Protein AF-A0AAV0YDS9-F1 (afdb_monomer_lite)

pLDDT: mean 87.36, std 14.06, range [37.16, 98.19]

Radius of gyration: 15.07 Å; chains: 1; bounding box: 32×37×39 Å

Secondary structure (DSSP, 8-state):
-HHHHHHHSSS-H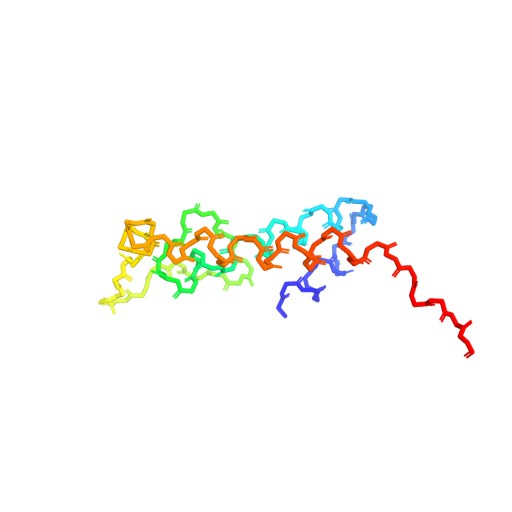HHHHHHHHHHHHHHHHHHTT--TT--TTT---PPTT----HHHHHHTSHHHHHHHHHHHHHHHTTS-----

Sequence (84 aa):
MAIQHRKSLCDSEVNKIKDLKKDIENGPSHLLGQHLNCDSYFCNGSKIGEQNFVPEAVECGLMSEISRIYHRVVEKGKTPFAQK

Structure (mmCIF, N/CA/C/O backbone):
data_AF-A0AAV0YDS9-F1
#
_entry.id   AF-A0AAV0YDS9-F1
#
loop_
_atom_site.group_PDB
_atom_site.id
_atom_site.type_symbol
_atom_site.label_atom_id
_atom_site.label_alt_id
_atom_site.label_comp_id
_atom_site.label_asym_id
_atom_site.label_entity_id
_atom_site.label_seq_id
_atom_site.pdbx_PDB_ins_code
_atom_site.Cartn_x
_atom_site.Cartn_y
_atom_site.Cartn_z
_atom_site.occupancy
_atom_site.B_iso_or_equiv
_atom_site.auth_seq_id
_atom_site.auth_comp_id
_atom_site.auth_asym_id
_atom_site.auth_atom_id
_atom_site.pdbx_PDB_model_num
ATOM 1 N N . MET A 1 1 ? -2.330 3.824 -13.414 1.00 75.88 1 MET A N 1
ATOM 2 C CA . MET A 1 1 ? -1.947 4.553 -12.183 1.00 75.88 1 MET A CA 1
ATOM 3 C C . MET A 1 1 ? -0.532 4.147 -11.751 1.00 75.88 1 MET A C 1
ATOM 5 O O . MET A 1 1 ? 0.384 4.684 -12.351 1.00 75.88 1 MET A O 1
ATOM 9 N N . ALA A 1 2 ? -0.295 3.141 -10.891 1.00 87.00 2 ALA A N 1
ATOM 10 C CA . ALA A 1 2 ? 1.069 2.767 -10.447 1.00 87.00 2 ALA A CA 1
ATOM 11 C C . ALA A 1 2 ? 1.992 2.188 -11.535 1.00 87.00 2 ALA A C 1
ATOM 13 O O . ALA A 1 2 ? 3.073 2.713 -11.771 1.00 87.00 2 ALA A O 1
ATOM 14 N N . ILE A 1 3 ? 1.554 1.172 -12.287 1.00 87.56 3 ILE A N 1
ATOM 15 C CA . ILE A 1 3 ? 2.383 0.555 -13.347 1.00 87.56 3 ILE A CA 1
ATOM 16 C C . ILE A 1 3 ? 2.802 1.582 -14.411 1.00 87.56 3 ILE A C 1
ATOM 18 O O . ILE A 1 3 ? 3.952 1.607 -14.839 1.00 87.56 3 ILE A O 1
ATOM 22 N N . GLN A 1 4 ? 1.871 2.440 -14.838 1.00 91.50 4 GLN A N 1
ATOM 23 C CA . GLN A 1 4 ? 2.156 3.508 -15.802 1.00 91.50 4 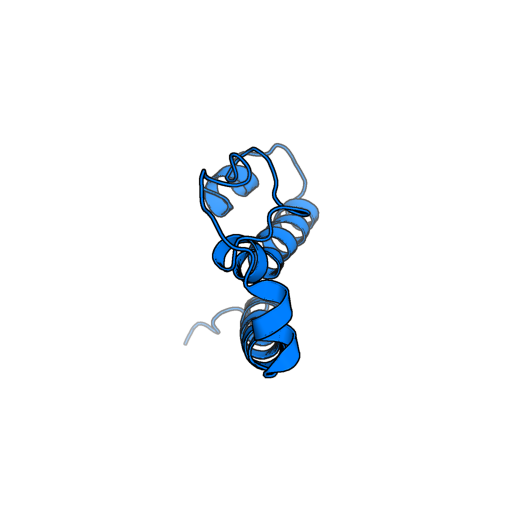GLN A CA 1
ATOM 24 C C . GLN A 1 4 ? 3.127 4.538 -15.218 1.00 91.50 4 GLN A C 1
ATOM 26 O O . GLN A 1 4 ? 4.086 4.898 -15.894 1.00 91.50 4 GLN A O 1
ATOM 31 N N . HIS A 1 5 ? 2.920 4.948 -13.961 1.00 93.50 5 HIS A N 1
ATOM 32 C CA . HIS A 1 5 ? 3.824 5.852 -13.258 1.00 93.50 5 HIS A CA 1
ATOM 33 C C . HIS A 1 5 ? 5.245 5.276 -13.217 1.00 93.50 5 HIS A C 1
ATOM 35 O O . HIS A 1 5 ? 6.162 5.891 -13.755 1.00 93.50 5 HIS A O 1
ATOM 41 N N . ARG A 1 6 ? 5.423 4.047 -12.712 1.00 93.06 6 ARG A N 1
ATOM 42 C CA . ARG A 1 6 ? 6.740 3.395 -12.607 1.00 93.06 6 ARG A CA 1
ATOM 43 C C . ARG A 1 6 ? 7.412 3.208 -13.972 1.00 93.06 6 ARG A C 1
ATOM 45 O O . ARG A 1 6 ? 8.612 3.440 -14.091 1.00 93.06 6 ARG A O 1
ATOM 52 N N . LYS A 1 7 ? 6.653 2.872 -15.025 1.00 92.69 7 LYS A N 1
ATOM 53 C CA . LYS A 1 7 ? 7.178 2.796 -16.403 1.00 92.69 7 LYS A CA 1
ATOM 54 C C . LYS A 1 7 ? 7.664 4.146 -16.938 1.00 92.69 7 LYS A C 1
ATOM 56 O O . LYS A 1 7 ? 8.622 4.165 -17.703 1.00 92.69 7 LYS A O 1
ATOM 61 N N . SER A 1 8 ? 7.018 5.244 -16.545 1.00 93.75 8 SER A N 1
ATOM 62 C CA . SER A 1 8 ? 7.338 6.595 -17.025 1.00 93.75 8 SER A CA 1
ATOM 63 C C . SER A 1 8 ? 8.578 7.222 -16.374 1.00 93.75 8 SER A C 1
ATOM 65 O O . SER A 1 8 ? 9.124 8.181 -16.911 1.00 93.75 8 SER A O 1
ATOM 67 N N . LEU A 1 9 ? 9.042 6.686 -15.238 1.00 93.81 9 LEU A N 1
ATOM 68 C CA . LEU A 1 9 ? 10.207 7.209 -14.525 1.00 93.81 9 LEU A CA 1
ATOM 69 C C . LEU A 1 9 ? 11.513 6.934 -15.287 1.00 93.81 9 LEU A C 1
ATOM 71 O O . LEU A 1 9 ? 11.714 5.855 -15.853 1.00 93.81 9 LEU A O 1
ATOM 75 N N . CYS A 1 10 ? 12.439 7.892 -15.250 1.00 95.25 10 CYS A N 1
ATOM 76 C CA . CYS A 1 10 ? 13.815 7.702 -15.707 1.00 95.25 10 CYS A CA 1
ATOM 77 C C . CYS A 1 10 ? 14.648 7.088 -14.569 1.00 95.25 10 CYS A C 1
ATOM 79 O O . CYS A 1 10 ? 15.384 7.780 -13.875 1.00 95.25 10 CYS A O 1
ATOM 81 N N . ASP A 1 11 ? 14.455 5.792 -14.333 1.00 94.44 11 ASP A N 1
ATOM 82 C CA . ASP A 1 11 ? 15.130 5.021 -13.284 1.00 94.44 11 ASP A CA 1
ATOM 83 C C . ASP A 1 11 ? 15.453 3.607 -13.800 1.00 94.44 11 ASP A C 1
ATOM 85 O O . ASP A 1 11 ? 14.915 3.163 -14.823 1.00 94.44 11 ASP A O 1
ATOM 89 N N . SER A 1 12 ? 16.331 2.896 -13.097 1.00 95.12 12 SER A N 1
ATOM 90 C CA . SER A 1 12 ? 16.677 1.510 -13.392 1.00 95.12 12 SER A CA 1
ATOM 91 C C . SER A 1 12 ? 15.458 0.589 -13.280 1.00 95.12 12 SER A C 1
ATOM 93 O O . SER A 1 12 ? 14.602 0.755 -12.409 1.00 95.12 12 SER A O 1
ATOM 95 N N . GLU A 1 13 ? 15.403 -0.438 -14.130 1.00 91.56 13 GLU A N 1
ATOM 96 C CA . GLU A 1 13 ? 14.356 -1.471 -14.079 1.00 91.56 13 GLU A CA 1
ATOM 97 C C . GLU A 1 13 ? 14.263 -2.125 -12.691 1.00 91.56 13 GLU A C 1
ATOM 99 O O . GLU A 1 13 ? 13.171 -2.379 -12.189 1.00 91.56 13 GLU A O 1
ATOM 104 N N . VAL A 1 14 ? 15.404 -2.337 -12.026 1.00 92.38 14 VAL A N 1
ATOM 105 C CA . VAL A 1 14 ? 15.461 -2.922 -10.678 1.00 92.38 14 VAL A CA 1
ATOM 106 C C . VAL A 1 14 ? 14.747 -2.036 -9.656 1.00 92.38 14 VAL A C 1
ATOM 108 O O . VAL A 1 14 ? 13.944 -2.546 -8.871 1.00 92.38 14 VAL A O 1
ATOM 111 N N . ASN A 1 15 ? 14.992 -0.723 -9.676 1.00 92.81 15 ASN A N 1
ATOM 112 C CA . ASN A 1 15 ? 14.321 0.215 -8.774 1.00 92.81 15 ASN A CA 1
ATOM 113 C C . ASN A 1 15 ? 12.827 0.318 -9.086 1.00 92.81 15 ASN A C 1
ATOM 115 O O . ASN A 1 15 ? 12.008 0.217 -8.176 1.00 92.81 15 ASN A O 1
ATOM 119 N N . LYS A 1 16 ? 12.456 0.394 -10.370 1.00 92.31 16 LYS A N 1
ATOM 120 C CA . LYS A 1 16 ? 11.049 0.404 -10.801 1.00 92.31 16 LYS A CA 1
ATOM 121 C C . LYS A 1 16 ? 10.288 -0.820 -10.306 1.00 92.31 16 LYS A C 1
ATOM 123 O O . LYS A 1 16 ? 9.175 -0.682 -9.806 1.00 92.31 16 LYS A O 1
ATOM 128 N N . ILE A 1 17 ? 10.884 -2.008 -10.420 1.00 89.94 17 ILE A N 1
ATOM 129 C CA . ILE A 1 17 ? 10.301 -3.254 -9.910 1.00 89.94 17 ILE A CA 1
ATOM 130 C C . ILE A 1 17 ? 10.208 -3.205 -8.385 1.00 89.94 17 ILE A C 1
ATOM 132 O O . ILE A 1 17 ? 9.158 -3.524 -7.835 1.00 89.94 17 ILE A O 1
ATOM 136 N N . LYS A 1 18 ? 11.280 -2.801 -7.693 1.00 90.62 18 LYS A N 1
ATOM 137 C CA . LYS A 1 18 ? 11.305 -2.697 -6.228 1.00 90.62 18 LYS A CA 1
ATOM 138 C C . LYS A 1 18 ? 10.204 -1.776 -5.705 1.00 90.62 18 LYS A C 1
ATOM 140 O O . LYS A 1 18 ? 9.517 -2.142 -4.757 1.00 90.62 18 LYS A O 1
ATOM 145 N N . ASP A 1 19 ? 10.018 -0.614 -6.313 1.00 91.81 19 ASP A N 1
ATOM 146 C CA . ASP A 1 19 ? 9.011 0.337 -5.852 1.00 91.81 19 ASP A CA 1
ATOM 147 C C . ASP A 1 19 ? 7.597 -0.064 -6.283 1.00 91.81 19 ASP A C 1
ATOM 149 O O . ASP A 1 19 ? 6.664 0.094 -5.501 1.00 91.81 19 ASP A O 1
ATOM 153 N N . LEU A 1 20 ? 7.436 -0.721 -7.439 1.00 90.62 20 LEU A N 1
ATOM 154 C CA . LEU A 1 20 ? 6.164 -1.350 -7.803 1.00 90.62 20 LEU A CA 1
ATOM 155 C C . LEU A 1 20 ? 5.748 -2.437 -6.800 1.00 90.62 20 LEU A C 1
ATOM 157 O O . LEU A 1 20 ? 4.562 -2.583 -6.509 1.00 90.62 20 LEU A O 1
ATOM 161 N N . LYS A 1 21 ? 6.702 -3.198 -6.246 1.00 89.88 21 LYS A N 1
ATOM 162 C CA . LYS A 1 21 ? 6.403 -4.164 -5.179 1.00 89.88 21 LYS A CA 1
ATOM 163 C C . LYS A 1 21 ? 5.852 -3.474 -3.934 1.00 89.88 21 LYS A C 1
ATOM 165 O O . LYS A 1 21 ? 4.842 -3.931 -3.413 1.00 89.88 21 LYS A O 1
ATOM 170 N N . LYS A 1 22 ? 6.451 -2.357 -3.512 1.00 90.12 22 LYS A N 1
ATOM 171 C CA . LYS A 1 22 ? 5.945 -1.572 -2.374 1.00 90.12 22 LYS A CA 1
ATOM 172 C C . LYS A 1 22 ? 4.535 -1.045 -2.628 1.00 90.12 22 LYS A C 1
ATOM 174 O O . LYS A 1 22 ? 3.698 -1.112 -1.735 1.00 90.12 22 LYS A O 1
ATOM 179 N N . ASP A 1 23 ? 4.256 -0.571 -3.844 1.00 91.12 23 ASP A N 1
ATOM 180 C CA . ASP A 1 23 ? 2.910 -0.116 -4.221 1.00 91.12 23 ASP A CA 1
ATOM 181 C C . ASP A 1 23 ? 1.876 -1.233 -4.043 1.00 91.12 23 ASP A C 1
ATOM 183 O O . ASP A 1 23 ? 0.796 -1.027 -3.490 1.00 91.12 23 ASP A O 1
ATOM 187 N N . ILE A 1 24 ? 2.229 -2.435 -4.505 1.00 89.56 24 ILE A N 1
ATOM 188 C CA . ILE A 1 24 ? 1.401 -3.636 -4.417 1.00 89.56 24 ILE A CA 1
ATOM 189 C C . ILE A 1 24 ? 1.194 -4.048 -2.951 1.00 89.56 24 ILE A C 1
ATOM 191 O O . ILE A 1 24 ? 0.062 -4.309 -2.553 1.00 89.56 24 ILE A O 1
ATOM 195 N N . GLU A 1 25 ? 2.257 -4.066 -2.146 1.00 88.88 25 GLU A N 1
ATOM 196 C CA . GLU A 1 25 ? 2.216 -4.413 -0.717 1.00 88.88 25 GLU A CA 1
ATOM 197 C C . GLU A 1 25 ? 1.408 -3.413 0.119 1.00 88.88 25 GLU A C 1
ATOM 199 O O . GLU A 1 25 ? 0.740 -3.811 1.072 1.00 88.88 25 GLU A O 1
ATOM 204 N N . ASN A 1 26 ? 1.422 -2.127 -0.241 1.00 91.38 26 ASN A N 1
ATOM 205 C CA . ASN A 1 26 ? 0.651 -1.093 0.448 1.00 91.38 26 ASN A CA 1
ATOM 206 C C . ASN A 1 26 ? -0.828 -1.039 0.013 1.00 91.38 26 ASN A C 1
ATOM 208 O O . ASN A 1 26 ? -1.663 -0.471 0.719 1.00 91.38 26 ASN A O 1
ATOM 212 N N . GLY A 1 27 ? -1.175 -1.644 -1.128 1.00 91.62 27 GLY A N 1
ATOM 213 C CA . GLY A 1 27 ? -2.533 -1.648 -1.680 1.00 91.62 27 GLY A CA 1
ATOM 214 C C . GLY A 1 27 ? -3.633 -2.030 -0.674 1.00 91.62 27 GLY A C 1
ATOM 215 O O . GLY A 1 27 ? -4.616 -1.294 -0.574 1.00 91.62 27 GLY A O 1
ATOM 216 N N . PRO A 1 28 ? -3.488 -3.118 0.108 1.00 93.75 28 PRO A N 1
ATOM 217 C CA . PRO A 1 28 ? -4.458 -3.492 1.137 1.00 93.75 28 PRO A CA 1
ATOM 218 C C . PRO A 1 28 ? -4.670 -2.430 2.216 1.00 93.75 28 PRO A C 1
ATOM 220 O O . PRO A 1 28 ? -5.811 -2.118 2.546 1.00 93.75 28 PRO A O 1
ATOM 223 N N . SER A 1 29 ? -3.591 -1.842 2.736 1.00 94.56 29 SER A N 1
ATOM 224 C CA . SER A 1 29 ? -3.676 -0.789 3.752 1.00 94.56 29 SER A CA 1
ATOM 225 C C . SER A 1 29 ? -4.408 0.437 3.209 1.00 94.56 29 SER A C 1
ATOM 227 O O . SER A 1 29 ? -5.313 0.945 3.867 1.00 94.56 29 SER A O 1
ATOM 229 N N . HIS A 1 30 ? -4.092 0.851 1.976 1.00 94.56 30 HIS A N 1
ATOM 230 C CA . HIS A 1 30 ? -4.790 1.944 1.295 1.00 94.56 30 HIS A CA 1
ATOM 231 C C . HIS A 1 30 ? -6.287 1.650 1.117 1.00 94.56 30 HIS A C 1
ATOM 233 O O . HIS A 1 30 ? -7.123 2.509 1.391 1.00 94.56 30 HIS A O 1
ATOM 239 N N . LEU A 1 31 ? -6.632 0.429 0.694 1.00 92.94 31 LEU A N 1
ATOM 240 C CA . LEU A 1 31 ? -8.020 -0.003 0.513 1.00 92.94 31 LEU A CA 1
ATOM 241 C C . LEU A 1 31 ? -8.810 0.012 1.830 1.00 92.94 31 LEU A C 1
ATOM 243 O O . LEU A 1 31 ? -9.992 0.343 1.828 1.00 92.94 31 LEU A O 1
ATOM 247 N N . LEU A 1 32 ? -8.155 -0.330 2.940 1.00 95.88 32 LEU A N 1
ATOM 248 C CA . LEU A 1 32 ? -8.740 -0.341 4.281 1.00 95.88 32 LEU A CA 1
ATOM 249 C C . LEU A 1 32 ? -8.701 1.031 4.975 1.00 95.88 32 LEU A C 1
ATOM 251 O O . LEU A 1 32 ? -9.029 1.117 6.153 1.00 95.88 32 LEU A O 1
ATOM 255 N N . GLY A 1 33 ? -8.318 2.101 4.273 1.00 95.38 33 GLY A N 1
ATOM 256 C CA . GLY A 1 33 ? -8.365 3.472 4.791 1.00 95.38 33 GLY A CA 1
ATOM 257 C C . GLY A 1 33 ? -7.107 3.934 5.537 1.00 95.38 33 GLY A C 1
ATOM 258 O O . GLY A 1 33 ? -7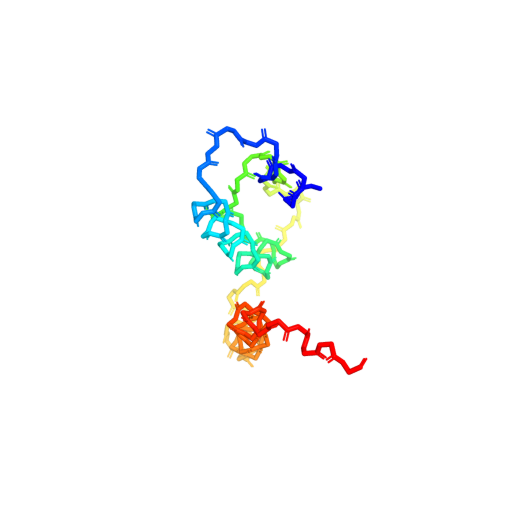.093 5.036 6.087 1.00 95.38 33 GLY A O 1
ATOM 259 N N . GLN A 1 34 ? -6.028 3.144 5.549 1.00 95.94 34 GLN A N 1
ATOM 260 C CA . GLN A 1 34 ? -4.734 3.564 6.090 1.00 95.94 34 GLN A CA 1
ATOM 261 C C . GLN A 1 34 ? -3.825 4.111 4.989 1.00 95.94 34 GLN A C 1
ATOM 263 O O . GLN A 1 34 ? -3.307 3.378 4.147 1.00 95.94 34 GLN A O 1
ATOM 268 N N . HIS A 1 35 ? -3.534 5.408 5.066 1.00 95.00 35 HIS A N 1
ATOM 269 C CA . HIS A 1 35 ? -2.793 6.113 4.014 1.00 95.00 35 HIS A CA 1
ATOM 270 C C . HIS A 1 35 ? -1.340 6.456 4.361 1.00 95.00 35 HIS A C 1
ATOM 272 O O . HIS A 1 35 ? -0.677 7.125 3.577 1.00 95.00 35 HIS A O 1
ATOM 278 N N . LEU A 1 36 ? -0.820 5.974 5.498 1.00 91.62 36 LEU A N 1
ATOM 279 C CA . LEU A 1 36 ? 0.504 6.351 6.025 1.00 91.62 36 LEU A CA 1
ATOM 280 C C . LEU A 1 36 ? 1.676 6.090 5.063 1.00 91.62 36 LEU A C 1
ATOM 282 O O . LEU A 1 36 ? 2.655 6.827 5.099 1.00 91.62 36 LEU A O 1
ATOM 286 N N . ASN A 1 37 ? 1.573 5.070 4.208 1.00 90.62 37 ASN A N 1
ATOM 287 C CA . ASN A 1 37 ? 2.642 4.656 3.292 1.00 90.62 37 ASN A CA 1
ATOM 288 C C . ASN A 1 37 ? 2.279 4.873 1.813 1.00 90.62 37 ASN A C 1
ATOM 290 O O . ASN A 1 37 ? 2.852 4.226 0.937 1.00 90.62 37 ASN A O 1
ATOM 294 N N . CYS A 1 38 ? 1.282 5.712 1.519 1.00 91.88 38 CYS A N 1
ATOM 295 C CA . CYS A 1 38 ? 0.891 5.975 0.137 1.00 91.88 38 CYS A CA 1
ATOM 296 C C . CYS A 1 38 ? 1.746 7.072 -0.503 1.00 91.88 38 CYS A C 1
ATOM 298 O O . CYS A 1 38 ? 2.019 8.093 0.126 1.00 91.88 38 CYS A O 1
ATOM 300 N N . ASP A 1 39 ? 2.067 6.907 -1.787 1.00 91.56 39 ASP A N 1
ATOM 301 C CA . ASP A 1 39 ? 2.665 7.975 -2.587 1.00 91.56 39 ASP A CA 1
ATOM 302 C C . ASP A 1 39 ? 1.579 8.877 -3.205 1.00 91.56 39 ASP A C 1
ATOM 304 O O . ASP A 1 39 ? 0.476 8.442 -3.560 1.00 91.56 39 ASP A O 1
ATOM 308 N N . SER A 1 40 ? 1.926 10.148 -3.411 1.00 90.69 40 SER A N 1
ATOM 309 C CA . SER A 1 40 ? 1.013 11.190 -3.903 1.00 90.69 40 SER A CA 1
ATOM 310 C C . SER A 1 40 ? 0.506 10.974 -5.331 1.00 90.69 40 SER A C 1
ATOM 312 O O . SER A 1 40 ? -0.507 11.548 -5.720 1.00 90.69 40 SER A O 1
ATOM 314 N N . TYR A 1 41 ? 1.173 10.139 -6.133 1.00 89.94 41 TYR A N 1
ATOM 315 C CA . TYR A 1 41 ? 0.766 9.905 -7.520 1.00 89.94 41 TYR A CA 1
ATOM 316 C C . TYR A 1 41 ? -0.526 9.069 -7.638 1.00 89.94 41 TYR A C 1
ATOM 318 O O . TYR A 1 41 ? -1.105 8.992 -8.724 1.00 89.94 41 TYR A O 1
ATOM 326 N N . PHE A 1 42 ? -0.974 8.414 -6.559 1.00 87.81 42 PHE A N 1
ATOM 327 C CA . PHE A 1 42 ? -2.204 7.609 -6.550 1.00 87.81 42 PHE A CA 1
ATOM 328 C C . PHE A 1 42 ? -3.080 7.782 -5.306 1.00 87.81 42 PHE A C 1
ATOM 330 O O . PHE A 1 42 ? -4.212 7.298 -5.308 1.00 87.81 42 PHE A O 1
ATOM 337 N N . CYS A 1 43 ? -2.594 8.459 -4.267 1.00 92.25 43 CYS A N 1
ATOM 338 C CA . CYS A 1 43 ? -3.339 8.703 -3.043 1.00 92.25 43 CYS A CA 1
ATOM 339 C C . CYS A 1 43 ? -3.414 10.200 -2.740 1.00 92.25 43 CYS A C 1
ATOM 341 O O . CYS A 1 43 ? -2.396 10.884 -2.684 1.00 92.25 43 CYS A O 1
ATOM 343 N N . ASN A 1 44 ? -4.631 10.679 -2.478 1.00 91.56 44 ASN A N 1
ATOM 344 C CA . ASN A 1 44 ? -4.904 12.062 -2.077 1.00 91.56 44 ASN A CA 1
ATOM 345 C C . ASN A 1 44 ? -5.108 12.200 -0.555 1.00 91.56 44 ASN A C 1
ATOM 347 O O . ASN A 1 44 ? -5.633 13.208 -0.092 1.00 91.56 44 ASN A O 1
ATOM 351 N N . GLY A 1 45 ? -4.718 11.181 0.216 1.00 91.50 45 GLY A N 1
ATOM 352 C CA . GLY A 1 45 ? -4.957 11.092 1.653 1.00 91.50 45 GLY A CA 1
ATOM 353 C C . GLY A 1 45 ? -6.361 10.602 2.016 1.00 91.50 45 GLY A C 1
ATOM 354 O O . GLY A 1 45 ? -7.130 10.155 1.160 1.00 91.50 45 GLY A O 1
ATOM 355 N N . SER A 1 46 ? -6.665 10.680 3.313 1.00 92.56 46 SER A N 1
ATOM 356 C CA . SER A 1 46 ? -7.936 10.232 3.882 1.00 92.56 46 SER A CA 1
ATOM 357 C C . SER A 1 46 ? -9.120 11.040 3.361 1.00 92.56 46 SER A C 1
ATOM 359 O O . SER A 1 46 ? -9.076 12.271 3.299 1.00 92.56 46 SER A O 1
ATOM 361 N N . LYS A 1 47 ? -10.215 10.349 3.044 1.00 91.56 47 LYS A N 1
ATOM 362 C CA . LYS A 1 47 ? -11.475 10.990 2.639 1.00 91.56 47 LYS A CA 1
ATOM 363 C C . LYS A 1 47 ? -12.316 11.364 3.863 1.00 91.56 47 LYS A C 1
ATOM 365 O O . LYS A 1 47 ? -12.173 10.790 4.940 1.00 91.56 47 LYS A O 1
ATOM 370 N N . ILE A 1 48 ? -13.226 12.325 3.697 1.00 93.44 48 ILE A N 1
ATOM 371 C CA . ILE A 1 48 ? -14.143 12.740 4.770 1.00 93.44 48 ILE A CA 1
ATOM 372 C C . ILE A 1 48 ? -15.013 11.548 5.181 1.00 93.44 48 ILE A C 1
ATOM 374 O O . ILE A 1 48 ? -15.696 10.963 4.343 1.00 93.44 48 ILE A O 1
ATOM 378 N N . GLY A 1 49 ? -14.987 11.209 6.472 1.00 93.25 49 GLY A N 1
ATOM 379 C CA . GLY A 1 49 ? -15.730 10.074 7.026 1.00 93.25 49 GLY A CA 1
ATOM 380 C C . GLY A 1 49 ? -15.131 8.702 6.704 1.00 93.25 49 GLY A C 1
ATOM 381 O O . GLY A 1 49 ? -15.776 7.693 6.971 1.00 93.25 49 GLY A O 1
ATOM 382 N N . GLU A 1 50 ? -13.926 8.638 6.131 1.00 96.06 50 GLU A N 1
ATOM 383 C CA . GLU A 1 50 ? -13.242 7.371 5.879 1.00 96.06 50 GLU A CA 1
ATOM 384 C C . GLU A 1 50 ? -12.716 6.774 7.186 1.00 96.06 50 GLU A C 1
ATOM 386 O O . GLU A 1 50 ? -11.980 7.420 7.934 1.00 96.06 50 GLU A O 1
ATOM 391 N N . GLN A 1 51 ? -13.104 5.530 7.454 1.00 96.56 51 GLN A N 1
ATOM 392 C CA . GLN A 1 5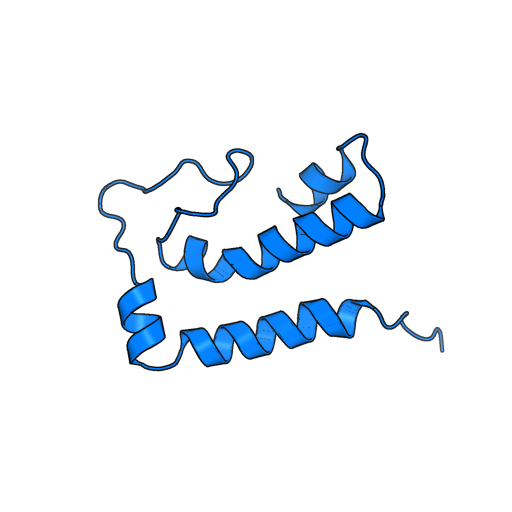1 ? -12.642 4.773 8.608 1.00 96.56 51 GLN A CA 1
ATOM 393 C C . GLN A 1 51 ? -11.415 3.941 8.232 1.00 96.56 51 GLN A C 1
ATOM 395 O O . GLN A 1 51 ? -11.355 3.355 7.151 1.00 96.56 51 GLN A O 1
ATOM 400 N N . ASN A 1 52 ? -10.444 3.885 9.144 1.00 97.25 52 ASN A N 1
ATOM 401 C CA . ASN A 1 52 ? -9.310 2.980 9.034 1.00 97.25 52 ASN A CA 1
ATOM 402 C 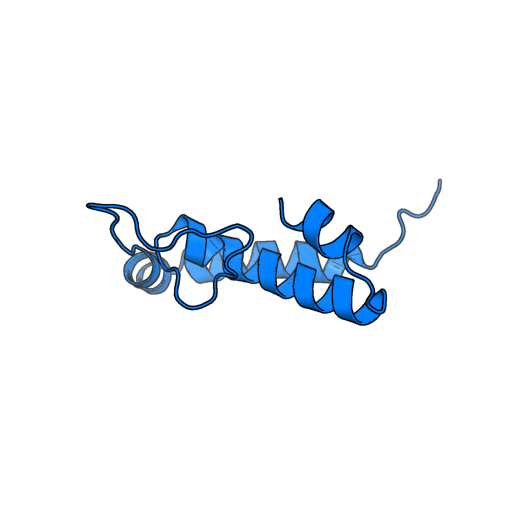C . ASN A 1 52 ? -9.681 1.626 9.650 1.00 97.25 52 ASN A C 1
ATOM 404 O O . ASN A 1 52 ? -9.785 1.536 10.868 1.00 97.25 52 ASN A O 1
ATOM 408 N N . PHE A 1 53 ? -9.841 0.609 8.804 1.00 97.56 53 PHE A N 1
ATOM 409 C CA . PHE A 1 53 ? -10.170 -0.770 9.181 1.00 97.56 53 PHE A CA 1
ATOM 410 C C . PHE A 1 53 ? -8.948 -1.694 9.275 1.00 97.56 53 PHE A C 1
ATOM 412 O O . PHE A 1 53 ? -9.091 -2.906 9.452 1.00 97.56 53 PHE A O 1
ATOM 419 N N . VAL A 1 54 ? -7.729 -1.168 9.100 1.00 96.94 54 VAL A N 1
ATOM 420 C CA . VAL A 1 54 ? -6.512 -1.977 9.253 1.00 96.94 54 VAL A CA 1
ATOM 421 C C . VAL A 1 54 ? -6.408 -2.602 10.650 1.00 96.94 54 VAL A C 1
ATOM 423 O O . VAL A 1 54 ? -6.090 -3.791 10.703 1.00 96.94 54 VAL A O 1
ATOM 426 N N . PRO A 1 55 ? -6.686 -1.894 11.766 1.00 97.81 55 PRO A N 1
ATOM 427 C CA . PRO A 1 55 ? -6.638 -2.499 13.096 1.00 97.81 55 PRO A CA 1
ATOM 428 C C . PRO A 1 55 ? -7.543 -3.731 13.222 1.00 97.81 55 PRO A C 1
ATOM 430 O O . PRO A 1 55 ? -7.081 -4.791 13.636 1.00 97.81 55 PRO A O 1
ATOM 433 N N . GLU A 1 56 ? -8.792 -3.628 12.777 1.00 98.19 56 GLU A N 1
ATOM 434 C CA . GLU A 1 56 ? -9.785 -4.700 12.826 1.00 98.19 56 GLU A CA 1
ATOM 435 C C . GLU A 1 56 ? -9.394 -5.862 11.901 1.00 98.19 56 GLU A C 1
ATOM 437 O O . GLU A 1 56 ? -9.525 -7.034 12.263 1.00 98.19 56 GLU A O 1
ATOM 442 N N . ALA A 1 57 ? -8.854 -5.565 10.714 1.00 97.31 57 ALA A N 1
ATOM 443 C CA . ALA A 1 57 ? -8.363 -6.580 9.783 1.00 97.31 57 ALA A CA 1
ATOM 444 C C . ALA A 1 57 ? -7.127 -7.323 10.319 1.00 97.31 57 ALA A C 1
ATOM 446 O O . ALA A 1 57 ? -6.934 -8.502 10.012 1.00 97.31 57 ALA A O 1
ATOM 447 N N . VAL A 1 58 ? -6.281 -6.652 11.104 1.00 97.38 58 VAL A N 1
ATOM 448 C CA . VAL A 1 58 ? -5.159 -7.280 11.812 1.00 97.38 58 VAL A CA 1
ATOM 449 C C . VAL A 1 58 ? -5.679 -8.151 12.952 1.00 97.38 58 VAL A C 1
ATOM 451 O O . VAL A 1 58 ? -5.274 -9.308 13.049 1.00 97.38 58 VAL A O 1
ATOM 454 N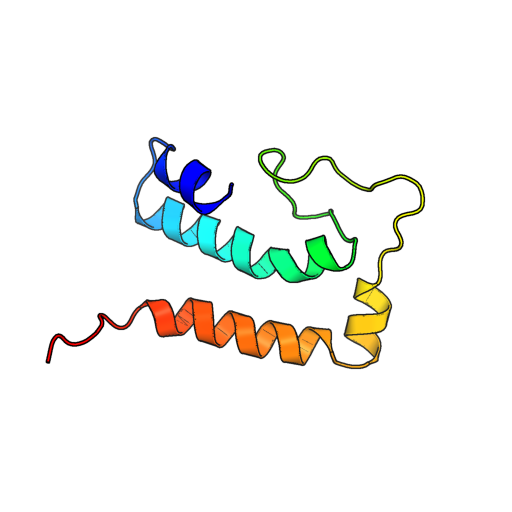 N . GLU A 1 59 ? -6.603 -7.636 13.763 1.00 98.06 59 GLU A N 1
ATOM 455 C CA . GLU A 1 59 ? -7.177 -8.340 14.913 1.00 98.06 59 GLU A CA 1
ATOM 456 C C . GLU A 1 59 ? -7.863 -9.652 14.509 1.00 98.06 59 GLU A C 1
ATOM 458 O O . GLU A 1 59 ? -7.610 -10.694 15.111 1.00 98.06 59 GLU A O 1
ATOM 463 N N . CYS A 1 60 ? -8.672 -9.642 13.445 1.00 97.50 60 CYS A N 1
ATOM 464 C CA . CYS A 1 60 ? -9.347 -10.853 12.968 1.00 97.50 60 CYS A CA 1
ATOM 465 C C . CYS A 1 60 ? -8.470 -11.755 12.076 1.00 97.50 60 CYS A C 1
ATOM 467 O O . CYS A 1 60 ? -8.944 -12.766 11.559 1.00 97.50 60 CYS A O 1
ATOM 469 N N . GLY A 1 61 ? -7.201 -11.398 11.855 1.00 96.88 61 GLY A N 1
ATOM 470 C CA . GLY A 1 61 ? -6.257 -12.169 11.043 1.00 96.88 61 GLY A CA 1
ATOM 471 C C . GLY A 1 61 ? -6.433 -12.032 9.526 1.00 96.88 61 GLY A C 1
ATOM 472 O O . GLY A 1 61 ? -5.595 -12.538 8.775 1.00 96.88 61 GLY A O 1
ATOM 473 N N . LEU A 1 62 ? -7.448 -11.308 9.044 1.00 96.06 62 LEU A N 1
ATOM 474 C CA . LEU A 1 62 ? -7.690 -11.075 7.616 1.00 96.06 62 LEU A CA 1
ATOM 475 C C . LEU A 1 62 ? -6.467 -10.465 6.913 1.00 96.06 62 LEU A C 1
ATOM 477 O O . LEU A 1 62 ? -6.095 -10.896 5.820 1.00 96.06 62 LEU A O 1
ATOM 481 N N . MET A 1 63 ? -5.794 -9.509 7.558 1.00 95.25 63 MET A N 1
ATOM 482 C CA . MET A 1 63 ? -4.615 -8.846 6.995 1.00 95.25 63 MET A CA 1
ATOM 483 C C . MET A 1 63 ? -3.462 -9.829 6.736 1.00 95.25 63 MET A C 1
ATOM 485 O O . MET A 1 63 ? -2.706 -9.670 5.772 1.00 95.25 63 MET A O 1
ATOM 489 N N . SER A 1 64 ? -3.345 -10.882 7.550 1.00 94.00 64 SER A N 1
ATOM 490 C CA . SER A 1 64 ? -2.331 -11.923 7.361 1.00 94.00 64 SER A CA 1
ATOM 491 C C . SER A 1 64 ? -2.614 -12.769 6.115 1.00 94.00 64 SER A C 1
ATOM 493 O O . SER A 1 64 ? -1.708 -13.015 5.316 1.00 94.00 64 SER A O 1
ATOM 495 N N . GLU A 1 65 ? -3.875 -13.132 5.876 1.00 95.00 65 GLU A N 1
ATOM 496 C CA . GLU A 1 65 ? -4.281 -13.897 4.695 1.00 95.00 65 GLU A CA 1
ATOM 497 C C . GLU A 1 65 ? -4.127 -13.079 3.411 1.00 95.00 65 GLU A C 1
ATOM 499 O O . GLU A 1 65 ? -3.578 -13.575 2.422 1.00 95.00 65 GLU A O 1
ATOM 504 N N . ILE A 1 66 ? -4.496 -11.794 3.451 1.00 92.94 66 ILE A N 1
ATOM 505 C CA . ILE A 1 66 ? -4.244 -10.862 2.348 1.00 92.94 66 ILE A CA 1
ATOM 506 C C . ILE A 1 66 ? -2.739 -10.798 2.057 1.00 92.94 66 ILE A C 1
ATOM 508 O O . ILE A 1 66 ? -2.316 -11.046 0.926 1.00 92.94 66 ILE A O 1
ATOM 512 N N . SER A 1 67 ? -1.909 -10.567 3.077 1.00 89.19 67 SER A N 1
ATOM 513 C CA . SER A 1 67 ? -0.450 -10.483 2.921 1.00 89.19 67 SER A CA 1
ATOM 514 C C . SER A 1 67 ? 0.149 -11.754 2.306 1.00 89.19 67 SER A C 1
ATOM 516 O O . SER A 1 67 ? 1.021 -11.675 1.438 1.00 89.19 67 SER A O 1
ATOM 518 N N . ARG A 1 68 ? -0.352 -12.942 2.671 1.00 90.12 68 ARG A N 1
ATOM 519 C CA . ARG A 1 68 ? 0.089 -14.222 2.084 1.00 90.12 68 ARG A CA 1
ATOM 520 C C . ARG A 1 68 ? -0.239 -14.325 0.597 1.00 90.12 68 ARG A C 1
ATOM 522 O O . ARG A 1 68 ? 0.579 -14.849 -0.162 1.00 90.12 68 ARG A O 1
ATOM 529 N N . ILE A 1 69 ? -1.411 -13.856 0.165 1.00 88.50 69 ILE A N 1
ATOM 530 C CA . ILE A 1 69 ? -1.795 -13.837 -1.255 1.00 88.50 69 ILE A CA 1
ATOM 531 C C . ILE A 1 69 ? -0.875 -12.890 -2.029 1.00 88.50 69 ILE A C 1
ATOM 533 O O . ILE A 1 69 ? -0.296 -13.287 -3.042 1.00 88.50 69 ILE A O 1
ATOM 537 N N . TYR A 1 70 ? -0.675 -11.678 -1.516 1.00 84.00 70 TYR A N 1
ATOM 538 C CA . TYR A 1 70 ? 0.181 -10.672 -2.139 1.00 84.00 70 TYR A CA 1
ATOM 539 C C . TYR A 1 70 ? 1.633 -11.138 -2.258 1.00 84.00 70 TYR A C 1
ATOM 541 O O . TYR A 1 70 ? 2.208 -11.069 -3.344 1.00 84.00 70 TYR A O 1
ATOM 549 N N . HIS A 1 71 ? 2.196 -11.726 -1.200 1.00 82.25 71 HIS A N 1
ATOM 550 C CA . HIS A 1 71 ? 3.547 -12.284 -1.233 1.00 82.25 71 HIS A CA 1
ATOM 551 C C . HIS A 1 71 ? 3.703 -13.361 -2.320 1.00 82.25 71 HIS A C 1
ATOM 553 O O . HIS A 1 71 ? 4.721 -13.415 -3.009 1.00 82.25 71 HIS A O 1
ATOM 559 N N . ARG A 1 72 ? 2.682 -14.206 -2.544 1.00 83.81 72 ARG A N 1
ATOM 560 C CA . ARG A 1 72 ? 2.711 -15.188 -3.645 1.00 83.81 72 ARG A CA 1
ATOM 561 C C . ARG A 1 72 ? 2.752 -14.506 -5.007 1.00 83.81 72 ARG A C 1
ATOM 563 O O . ARG A 1 72 ? 3.516 -14.952 -5.854 1.00 83.81 72 ARG A O 1
ATOM 570 N N . VAL A 1 73 ? 1.953 -13.463 -5.224 1.00 80.94 73 VAL A N 1
ATOM 571 C CA . VAL A 1 73 ? 1.926 -12.722 -6.497 1.00 80.94 73 VAL A CA 1
ATOM 572 C C . VAL A 1 73 ? 3.267 -12.026 -6.746 1.00 80.94 73 VAL A C 1
ATOM 574 O O . VAL A 1 73 ? 3.845 -12.162 -7.824 1.00 80.94 73 VAL A O 1
ATOM 577 N N . VAL A 1 74 ? 3.796 -11.345 -5.729 1.00 77.19 74 VAL A N 1
ATOM 578 C CA . VAL A 1 74 ? 5.040 -10.569 -5.801 1.00 77.19 74 VAL A CA 1
ATOM 579 C C . VAL A 1 74 ? 6.272 -11.456 -6.014 1.00 77.19 74 VAL A C 1
ATOM 581 O O . VAL A 1 74 ? 7.156 -11.102 -6.800 1.00 77.19 74 VAL A O 1
ATOM 584 N N . GLU A 1 75 ? 6.345 -12.614 -5.353 1.00 76.31 75 GLU A N 1
ATOM 585 C CA . GLU A 1 75 ? 7.506 -13.503 -5.471 1.00 76.31 75 GLU A CA 1
ATOM 586 C C . GLU A 1 75 ? 7.415 -14.478 -6.648 1.00 76.31 75 GLU A C 1
ATOM 588 O O . GLU A 1 75 ? 8.434 -14.746 -7.289 1.00 76.31 75 GLU A O 1
ATOM 593 N N . LYS A 1 76 ? 6.218 -14.969 -7.004 1.00 67.94 76 LYS A N 1
ATOM 594 C CA . LYS A 1 76 ? 6.053 -15.871 -8.160 1.00 67.94 76 LYS A CA 1
ATOM 595 C C . LYS A 1 76 ? 5.997 -15.151 -9.506 1.00 67.94 76 LYS A C 1
ATOM 597 O O . LYS A 1 76 ? 6.182 -15.800 -10.529 1.00 67.94 76 LYS A O 1
ATOM 602 N N . GLY A 1 77 ? 5.844 -13.826 -9.531 1.00 60.16 77 GLY A N 1
ATOM 603 C CA . GLY A 1 77 ? 5.959 -13.030 -10.760 1.00 60.16 77 GLY A CA 1
ATOM 604 C C . GLY A 1 77 ? 7.340 -13.087 -11.439 1.00 60.16 77 GLY A C 1
ATOM 605 O O . GLY A 1 77 ? 7.495 -12.571 -12.540 1.00 60.16 77 GLY A O 1
ATOM 606 N N . LYS A 1 78 ? 8.347 -13.710 -10.804 1.00 54.81 78 LYS A N 1
ATOM 607 C CA . LYS A 1 78 ? 9.703 -13.906 -11.346 1.00 54.81 78 LYS A CA 1
ATOM 608 C C . LYS A 1 78 ? 9.848 -15.122 -12.264 1.00 54.81 78 LYS A C 1
ATOM 610 O O . LYS A 1 78 ? 10.906 -15.280 -12.866 1.00 54.81 78 LYS A O 1
ATOM 615 N N . THR A 1 79 ? 8.856 -16.008 -12.357 1.00 46.31 79 THR A N 1
ATOM 616 C CA . THR A 1 79 ? 8.934 -17.127 -13.304 1.00 46.31 79 THR A CA 1
ATOM 617 C C . THR A 1 79 ? 8.507 -16.611 -14.677 1.00 46.31 79 THR A C 1
ATOM 619 O O . THR A 1 79 ? 7.360 -16.180 -14.810 1.00 46.31 79 THR A O 1
ATOM 622 N N . PRO A 1 80 ? 9.375 -16.631 -15.708 1.00 46.38 80 PRO A N 1
ATOM 623 C CA . PRO A 1 80 ? 8.901 -16.441 -17.068 1.00 46.38 80 PRO A CA 1
ATOM 624 C C . PRO A 1 80 ? 7.798 -17.471 -17.292 1.00 46.38 80 PRO A C 1
ATOM 626 O O . PRO A 1 80 ? 7.956 -18.629 -16.895 1.00 46.38 80 PRO A O 1
ATOM 629 N N . PHE A 1 81 ? 6.687 -17.070 -17.908 1.00 50.50 81 PHE A N 1
ATOM 630 C CA . PHE A 1 81 ? 5.831 -18.043 -18.569 1.00 50.50 81 PHE A CA 1
ATOM 631 C C . PHE A 1 81 ? 6.752 -18.837 -19.493 1.00 50.50 81 PHE A C 1
ATOM 633 O O . PHE A 1 81 ? 7.241 -18.302 -20.487 1.00 50.50 81 PHE A O 1
ATOM 640 N N . ALA A 1 82 ? 7.074 -20.069 -19.099 1.00 45.06 82 ALA A N 1
ATOM 641 C CA . ALA A 1 82 ? 7.737 -21.009 -19.972 1.00 45.06 82 ALA A CA 1
ATOM 642 C C . ALA A 1 82 ? 6.833 -21.107 -21.197 1.00 45.06 82 ALA A C 1
ATOM 644 O O . ALA A 1 82 ? 5.700 -21.583 -21.099 1.00 45.06 82 ALA A O 1
ATOM 645 N N . GLN A 1 83 ? 7.307 -20.542 -22.305 1.00 40.59 83 GLN A N 1
ATOM 646 C CA . GLN A 1 83 ? 6.692 -20.705 -23.607 1.00 40.59 83 GLN A CA 1
ATOM 647 C C . GLN A 1 83 ? 6.639 -22.216 -23.851 1.00 40.59 83 GLN A C 1
ATOM 649 O O . GLN A 1 83 ? 7.678 -22.874 -23.907 1.00 40.59 83 GLN A O 1
ATOM 654 N N . LYS A 1 84 ? 5.424 -22.761 -23.861 1.00 37.16 84 LYS A N 1
ATOM 655 C CA . LYS A 1 84 ? 5.126 -24.045 -24.488 1.00 37.16 84 LYS A CA 1
ATOM 656 C C . LYS A 1 84 ? 4.663 -23.769 -25.904 1.00 37.16 84 LYS A C 1
ATOM 658 O O . LYS A 1 84 ? 3.940 -22.761 -26.072 1.00 37.16 84 LYS A O 1
#

Organism: NCBI:txid13131

Foldseek 3Di:
DLLVVLVPDPDDPVVSLVVSLVVLLCVVQVVQQNCPSPDPVPDPHGDVPRDRCPVVCVVVCVNVVVNVVSCCCSVVVPDPPPDD